Protein AF-A0A6V7JGA7-F1 (afdb_monomer)

Solvent-accessible surface area (backbone atoms only — not comparable to full-atom values): 3065 Å² total; per-residue (Å²): 102,40,92,86,77,67,49,76,51,99,44,69,69,61,43,54,62,50,51,54,70,72,40,51,64,70,52,14,65,77,42,56,48,94,88,45,100,57,57,41,83,49,84,82,77,68,124

Radius of gyration: 14.04 Å; Cα contacts (8 Å, |Δi|>4): 35; chains: 1; bounding box: 37×26×22 Å

InterPro domains:
  IPR013087 Zinc finger C2H2-type [PF00096] (31-47)
  IPR013087 Zinc finger C2H2-type [PS00028] (2-22)
  IPR013087 Zinc finger C2H2-type [PS50157] (1-22)
  IPR036236 Zinc finger C2H2 superfamily [SSF57667] (2-47)

Secondary structure (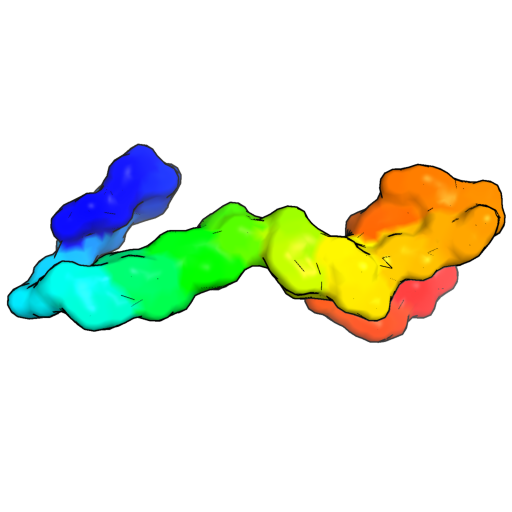DSSP, 8-state):
--TTT----SSHHHHHHHHHHH-HHHHHGGGB-SSSS-B-S-GGG--

Structure (mmCIF, N/CA/C/O backbone):
data_AF-A0A6V7JGA7-F1
#
_entry.id   AF-A0A6V7JGA7-F1
#
loop_
_atom_site.group_PDB
_atom_site.id
_atom_site.type_symbol
_atom_site.label_atom_id
_atom_site.label_alt_id
_atom_site.label_comp_id
_atom_site.label_asym_id
_atom_site.label_entity_id
_atom_site.label_seq_id
_atom_site.pdbx_PDB_ins_code
_atom_site.Cartn_x
_atom_site.Cartn_y
_atom_site.Cartn_z
_atom_site.occupancy
_atom_site.B_iso_or_equiv
_atom_site.auth_seq_id
_atom_site.auth_comp_id
_atom_site.auth_asym_id
_atom_site.auth_atom_id
_atom_site.pdbx_PDB_model_num
ATOM 1 N N . SER A 1 1 ? -12.447 -4.889 -4.079 1.00 83.38 1 SER A N 1
ATOM 2 C CA . SER A 1 1 ? -12.431 -3.801 -3.077 1.00 83.38 1 SER A CA 1
ATOM 3 C C . SER A 1 1 ? -11.116 -3.842 -2.309 1.00 83.38 1 SER A C 1
ATOM 5 O O . SER A 1 1 ? -10.607 -4.927 -2.050 1.00 83.38 1 SER A O 1
ATOM 7 N N . CYS A 1 2 ? -10.523 -2.685 -2.011 1.00 88.56 2 CYS A N 1
ATOM 8 C CA . CYS A 1 2 ? -9.300 -2.552 -1.220 1.00 88.56 2 CYS A CA 1
ATOM 9 C C . CYS A 1 2 ? -9.639 -2.585 0.268 1.00 88.56 2 CYS A C 1
ATOM 11 O O . CYS A 1 2 ? -10.530 -1.867 0.699 1.00 88.56 2 CYS A O 1
ATOM 13 N N . LYS A 1 3 ? -8.924 -3.391 1.057 1.00 84.56 3 LYS A N 1
ATO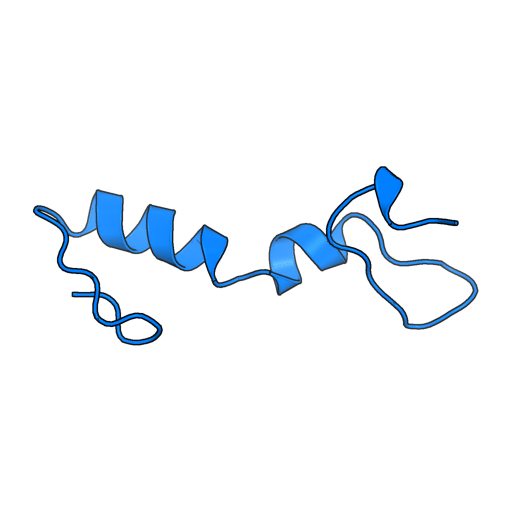M 14 C CA . LYS A 1 3 ? -9.156 -3.496 2.507 1.00 84.56 3 LYS A CA 1
ATOM 15 C C . LYS A 1 3 ? -8.540 -2.344 3.315 1.00 84.56 3 LYS A C 1
ATOM 17 O O . LYS A 1 3 ? -8.865 -2.200 4.482 1.00 84.56 3 LYS A O 1
ATOM 22 N N . VAL A 1 4 ? -7.659 -1.549 2.703 1.00 84.75 4 VAL A N 1
ATOM 23 C CA . VAL A 1 4 ? -6.916 -0.466 3.374 1.00 84.75 4 VAL A CA 1
ATOM 24 C C . VAL A 1 4 ? -7.625 0.880 3.231 1.00 84.75 4 VAL A C 1
ATOM 26 O O . VAL A 1 4 ? -7.728 1.628 4.192 1.00 84.75 4 VAL A O 1
ATOM 29 N N . CYS A 1 5 ? -8.131 1.195 2.036 1.00 87.06 5 CYS A N 1
ATOM 30 C CA . CYS A 1 5 ? -8.819 2.463 1.763 1.00 87.06 5 CYS A CA 1
ATOM 31 C C . CYS A 1 5 ? -10.254 2.291 1.245 1.00 87.06 5 CYS A C 1
ATOM 33 O O . CYS A 1 5 ? -10.847 3.250 0.756 1.00 87.06 5 CYS A O 1
ATOM 35 N N . SER A 1 6 ? -10.795 1.069 1.277 1.00 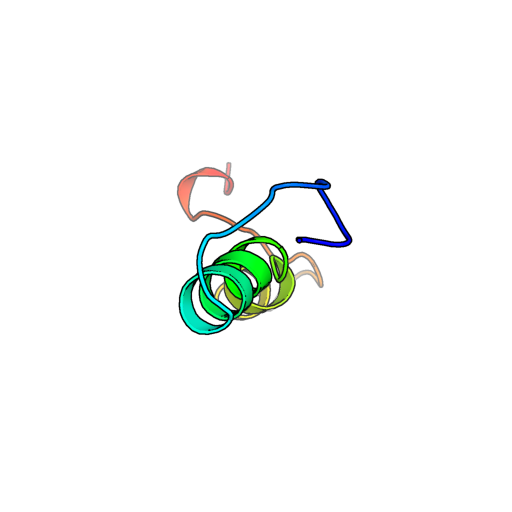88.38 6 SER A N 1
ATOM 36 C CA . SER A 1 6 ? -12.167 0.745 0.852 1.00 88.38 6 SER A CA 1
ATOM 37 C C . SER A 1 6 ? -12.514 1.111 -0.597 1.00 88.38 6 SER A C 1
ATOM 39 O O . SER A 1 6 ? -13.674 1.041 -0.994 1.00 88.38 6 SER A O 1
ATOM 41 N N . LYS A 1 7 ? -11.521 1.435 -1.440 1.00 90.62 7 LYS A N 1
ATOM 42 C CA . LYS A 1 7 ? -11.737 1.697 -2.869 1.00 90.62 7 LYS A CA 1
ATOM 43 C C . LYS A 1 7 ? -12.169 0.438 -3.612 1.00 90.62 7 LYS A C 1
ATOM 45 O O . LYS A 1 7 ? -11.561 -0.628 -3.487 1.00 90.62 7 LYS A O 1
ATOM 50 N N . THR A 1 8 ? -13.182 0.574 -4.454 1.00 92.56 8 THR A N 1
ATOM 51 C CA . THR A 1 8 ? -13.662 -0.512 -5.312 1.00 92.56 8 THR A CA 1
ATOM 52 C C . THR A 1 8 ? -13.017 -0.413 -6.688 1.00 92.56 8 THR A C 1
ATOM 54 O O . THR A 1 8 ? -12.872 0.668 -7.250 1.00 92.56 8 THR A O 1
ATOM 57 N N . PHE A 1 9 ? -12.593 -1.555 -7.223 1.00 91.75 9 PHE A N 1
ATOM 58 C CA . PHE A 1 9 ? -11.929 -1.658 -8.520 1.00 91.75 9 PHE A CA 1
ATOM 59 C C . PHE A 1 9 ? -12.702 -2.643 -9.387 1.00 91.75 9 PHE A C 1
ATOM 61 O O . PHE A 1 9 ? -13.168 -3.660 -8.880 1.00 91.75 9 PHE A O 1
ATOM 68 N N . ALA A 1 10 ? -12.789 -2.352 -10.686 1.00 93.25 10 ALA A N 1
ATOM 69 C CA . ALA A 1 10 ? -13.525 -3.167 -11.654 1.00 93.25 10 ALA A CA 1
ATOM 70 C C . ALA A 1 10 ? -12.910 -4.557 -11.897 1.00 93.25 10 ALA A C 1
ATOM 72 O O . ALA A 1 10 ? -13.581 -5.443 -12.408 1.00 93.25 10 ALA A O 1
ATOM 73 N N . ASN A 1 11 ? -11.629 -4.759 -11.565 1.00 93.88 11 ASN A N 1
ATOM 74 C CA . ASN A 1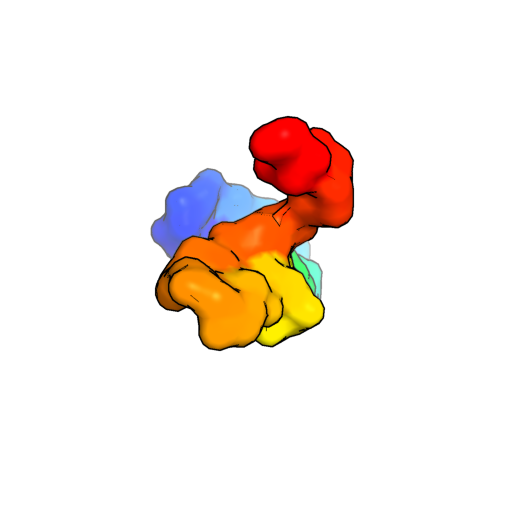 11 ? -10.961 -6.047 -11.726 1.00 93.88 11 ASN A CA 1
ATOM 75 C C . ASN A 1 11 ? -9.860 -6.270 -10.677 1.00 93.88 11 ASN A C 1
ATOM 77 O O . ASN A 1 11 ? -9.359 -5.331 -10.046 1.00 93.88 11 A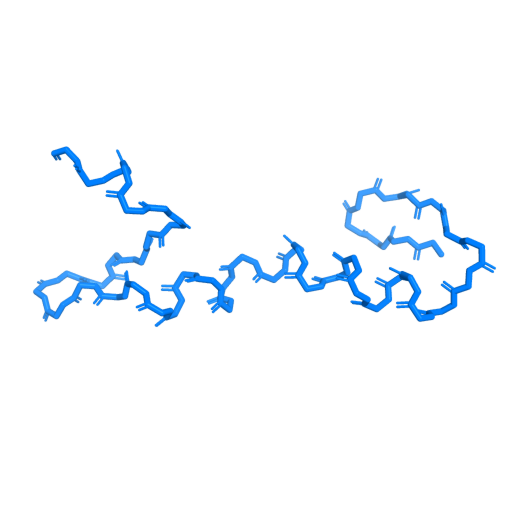SN A O 1
ATOM 81 N N . VAL A 1 12 ? -9.478 -7.540 -10.514 1.00 90.19 12 VAL A N 1
ATOM 82 C CA . VAL A 1 12 ? -8.455 -7.975 -9.549 1.00 90.19 12 VAL A CA 1
ATOM 83 C C . VAL A 1 12 ? -7.078 -7.416 -9.910 1.00 90.19 12 VAL A C 1
ATOM 85 O O . VAL A 1 12 ? -6.343 -7.002 -9.021 1.00 90.19 12 VAL A O 1
ATOM 88 N N . TYR A 1 13 ? -6.751 -7.306 -11.200 1.00 90.56 13 TYR A N 1
ATOM 89 C CA . TYR A 1 13 ? -5.474 -6.747 -11.657 1.00 90.56 13 TYR A CA 1
ATOM 90 C C . TYR A 1 13 ? -5.260 -5.293 -11.198 1.00 90.56 13 TYR A C 1
ATOM 92 O O . TYR A 1 13 ? -4.205 -4.949 -10.662 1.00 90.56 13 TYR A O 1
ATOM 100 N N . ARG A 1 14 ? -6.274 -4.427 -11.339 1.00 90.69 14 ARG A N 1
ATOM 101 C CA . ARG A 1 14 ? -6.204 -3.035 -10.865 1.00 90.69 14 ARG A CA 1
ATOM 102 C C . ARG A 1 14 ? -6.129 -2.958 -9.347 1.00 90.69 14 ARG A C 1
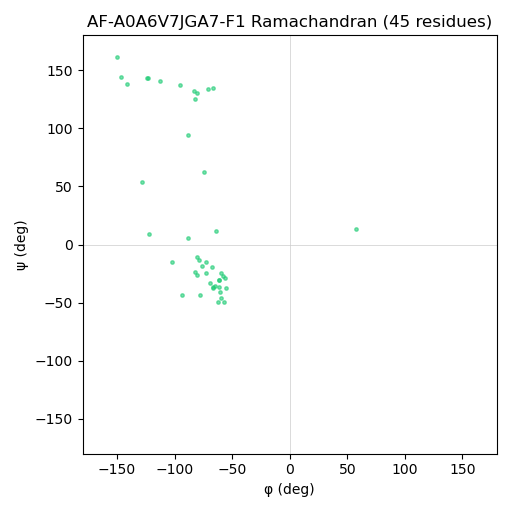ATOM 104 O O . ARG A 1 14 ? -5.403 -2.106 -8.843 1.00 90.69 14 ARG A O 1
ATOM 111 N N . LEU A 1 15 ? -6.835 -3.840 -8.637 1.00 91.25 15 LEU A N 1
ATOM 112 C CA . LEU A 1 15 ? -6.737 -3.939 -7.182 1.00 91.25 15 LEU A CA 1
ATOM 113 C C . LEU A 1 15 ? -5.313 -4.322 -6.755 1.00 91.25 15 LEU A C 1
ATOM 115 O O . LEU A 1 15 ? -4.733 -3.623 -5.938 1.00 91.25 15 LEU A O 1
ATOM 119 N N . GLN A 1 16 ? -4.726 -5.363 -7.348 1.00 87.19 16 GLN A N 1
ATOM 120 C CA . GLN A 1 16 ? -3.358 -5.811 -7.058 1.00 87.19 16 GLN A CA 1
ATOM 121 C C . GLN A 1 16 ? -2.336 -4.694 -7.284 1.00 87.19 16 GLN A C 1
ATOM 123 O O . GLN A 1 16 ? -1.563 -4.367 -6.388 1.00 87.19 16 GLN A O 1
ATOM 128 N N . ARG A 1 17 ? -2.393 -4.015 -8.436 1.00 85.88 17 ARG A N 1
ATOM 129 C CA . ARG A 1 17 ? -1.513 -2.871 -8.714 1.00 85.88 17 ARG A CA 1
ATOM 130 C C . ARG A 1 17 ? -1.718 -1.719 -7.727 1.00 85.88 17 ARG A C 1
ATOM 132 O O . ARG A 1 17 ? -0.765 -1.043 -7.360 1.00 85.88 17 ARG A O 1
ATOM 139 N N . HIS A 1 18 ? -2.953 -1.480 -7.301 1.00 87.56 18 HIS A N 1
ATOM 140 C CA . HIS A 1 18 ? -3.256 -0.483 -6.281 1.00 87.56 18 HIS A CA 1
ATOM 141 C C . HIS A 1 18 ? -2.695 -0.864 -4.902 1.00 87.56 18 HIS A C 1
ATOM 143 O O . HIS A 1 18 ? -2.203 0.018 -4.204 1.00 87.56 18 HIS A O 1
ATOM 149 N N . MET A 1 19 ? -2.694 -2.148 -4.526 1.00 83.62 19 MET A N 1
ATOM 150 C CA . MET A 1 19 ? -2.108 -2.604 -3.259 1.00 83.62 19 MET A CA 1
ATOM 151 C C . MET A 1 19 ? -0.600 -2.318 -3.177 1.00 83.62 19 MET A C 1
ATOM 153 O O . MET A 1 19 ? -0.117 -1.995 -2.100 1.00 83.62 19 MET A O 1
ATOM 157 N N . ILE A 1 20 ? 0.124 -2.304 -4.304 1.00 79.69 20 ILE A N 1
ATOM 158 C CA . ILE A 1 20 ? 1.547 -1.899 -4.358 1.00 79.69 20 ILE A CA 1
ATOM 159 C C . ILE A 1 20 ? 1.735 -0.438 -3.912 1.00 79.69 20 ILE A C 1
ATOM 161 O O . ILE A 1 20 ? 2.755 -0.091 -3.332 1.00 79.69 20 ILE A O 1
ATOM 165 N N . SER A 1 21 ? 0.742 0.431 -4.140 1.00 77.81 21 SER A N 1
ATOM 166 C CA . SER A 1 21 ? 0.779 1.816 -3.649 1.00 77.81 21 SER A CA 1
ATOM 167 C C . SER A 1 21 ? 0.569 1.923 -2.137 1.00 77.81 21 SER A C 1
ATOM 169 O O . SER A 1 21 ? 0.958 2.937 -1.560 1.00 77.81 21 SER A O 1
ATOM 171 N N . HIS A 1 22 ? -0.089 0.938 -1.521 1.00 80.25 22 HIS A N 1
ATOM 172 C CA . HIS A 1 22 ? -0.196 0.825 -0.065 1.00 80.25 22 HIS A CA 1
ATOM 173 C C . HIS A 1 22 ? 1.045 0.176 0.547 1.00 80.25 22 HIS A C 1
ATOM 175 O O . HIS A 1 22 ? 1.360 0.432 1.705 1.00 80.25 22 HIS A O 1
ATOM 181 N N . ASP A 1 23 ? 1.777 -0.609 -0.241 1.00 72.12 23 ASP A N 1
ATOM 182 C CA . ASP A 1 23 ? 3.097 -1.123 0.101 1.00 72.12 23 ASP A CA 1
ATOM 183 C C . ASP A 1 23 ? 4.149 -0.002 -0.010 1.00 72.12 23 ASP A C 1
ATOM 185 O O . ASP A 1 23 ? 5.082 -0.028 -0.815 1.00 72.12 23 ASP A O 1
ATOM 189 N N . GLU A 1 24 ? 3.993 1.039 0.815 1.00 62.16 24 GLU A N 1
ATOM 190 C CA . GLU A 1 24 ? 4.973 2.120 0.944 1.00 62.16 24 GLU A CA 1
ATOM 191 C C . GLU A 1 24 ? 6.349 1.542 1.308 1.00 62.16 24 GLU A C 1
ATOM 193 O O . GLU A 1 24 ? 7.364 2.052 0.849 1.00 62.16 24 GLU A O 1
ATOM 198 N N . SER A 1 25 ? 6.397 0.401 2.007 1.00 59.4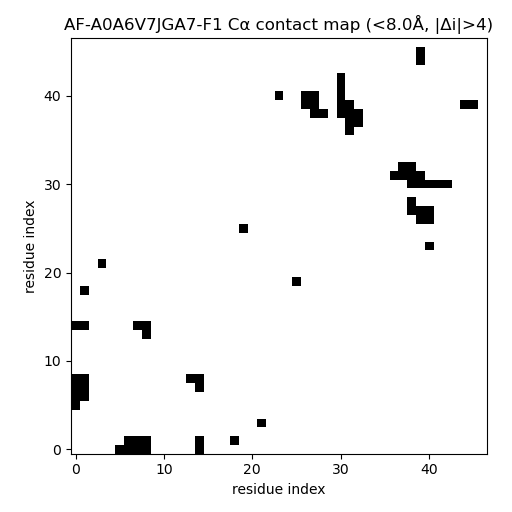7 25 SER A N 1
ATOM 199 C CA . SER A 1 25 ? 7.621 -0.343 2.334 1.00 59.47 25 SER A CA 1
ATOM 200 C C . SER A 1 25 ? 8.467 -0.721 1.109 1.00 59.47 25 SER A C 1
ATOM 202 O O . SER A 1 25 ? 9.694 -0.627 1.166 1.00 59.47 25 SER A O 1
ATOM 204 N N . ALA A 1 26 ? 7.857 -1.083 -0.024 1.00 57.03 26 ALA A N 1
ATOM 205 C CA . ALA A 1 26 ? 8.583 -1.413 -1.253 1.00 57.03 26 ALA A CA 1
ATOM 206 C C . ALA A 1 26 ? 9.269 -0.191 -1.897 1.00 57.03 26 ALA A C 1
ATOM 208 O O . ALA A 1 26 ? 10.358 -0.316 -2.463 1.00 57.03 26 ALA A O 1
ATOM 209 N N . VAL A 1 27 ? 8.664 0.996 -1.782 1.00 52.88 27 VAL A N 1
ATOM 210 C CA . VAL A 1 27 ? 9.245 2.268 -2.252 1.00 52.88 27 VAL A CA 1
ATOM 211 C C . VAL A 1 27 ? 10.307 2.764 -1.269 1.00 52.88 27 VAL A C 1
ATOM 213 O O . VAL A 1 27 ? 11.403 3.144 -1.680 1.00 52.88 27 VAL A O 1
ATOM 216 N N . LEU A 1 28 ? 10.016 2.675 0.031 1.00 55.94 28 LEU A N 1
ATOM 217 C CA . LEU A 1 28 ? 10.916 3.016 1.132 1.00 55.94 28 LEU A CA 1
ATOM 218 C C . LEU A 1 28 ? 12.192 2.151 1.118 1.00 55.94 28 LEU A C 1
ATOM 220 O O . LEU A 1 28 ? 13.290 2.677 1.299 1.00 55.94 28 LEU A O 1
ATOM 224 N N . ARG A 1 29 ? 12.090 0.844 0.827 1.00 55.34 29 ARG A N 1
ATOM 225 C CA . ARG A 1 29 ? 13.245 -0.074 0.737 1.00 55.34 29 ARG A CA 1
ATOM 226 C C . ARG A 1 29 ? 14.291 0.349 -0.290 1.00 55.34 29 ARG A C 1
ATOM 228 O O . ARG A 1 29 ? 15.453 -0.003 -0.114 1.00 55.34 29 ARG A O 1
ATOM 235 N N . LYS A 1 30 ? 13.914 1.089 -1.339 1.00 55.34 30 LYS A N 1
ATOM 236 C CA . LYS A 1 30 ? 14.872 1.575 -2.346 1.00 55.34 30 LYS A CA 1
ATOM 237 C C . LYS A 1 30 ? 15.714 2.761 -1.865 1.00 55.34 30 LYS A C 1
ATOM 239 O O . LYS A 1 30 ? 16.770 3.001 -2.437 1.00 55.34 30 LYS A O 1
ATOM 244 N N . PHE A 1 31 ? 15.292 3.469 -0.817 1.00 57.03 31 PHE A N 1
ATOM 245 C CA . PHE A 1 31 ? 15.975 4.654 -0.285 1.00 57.03 31 PHE A CA 1
ATOM 246 C C . PHE A 1 31 ? 16.213 4.521 1.224 1.00 57.03 31 PHE A C 1
ATOM 248 O O . PHE A 1 31 ? 15.803 5.371 2.019 1.00 57.03 31 PHE A O 1
ATOM 255 N N . LYS A 1 32 ? 16.854 3.420 1.628 1.00 57.44 32 LYS A N 1
ATOM 256 C CA . LYS A 1 32 ? 17.289 3.212 3.011 1.00 57.44 32 LYS A CA 1
ATOM 257 C C . LYS A 1 32 ? 18.617 3.940 3.231 1.00 57.44 32 LYS A C 1
ATOM 259 O O . LYS A 1 32 ? 19.563 3.729 2.475 1.00 57.44 32 LYS A O 1
ATOM 264 N N . CYS A 1 33 ? 18.687 4.809 4.237 1.00 59.75 33 CYS A N 1
ATOM 265 C CA . CYS A 1 33 ? 19.945 5.457 4.606 1.00 59.75 33 CYS A CA 1
ATOM 266 C C . CYS A 1 33 ? 20.890 4.419 5.254 1.00 59.75 33 CYS A C 1
ATOM 268 O O . CYS A 1 33 ? 20.443 3.673 6.124 1.00 59.75 33 CYS A O 1
ATOM 270 N N . PRO A 1 34 ? 22.181 4.343 4.879 1.00 62.59 34 PRO A N 1
ATOM 271 C CA . PRO A 1 34 ? 23.133 3.426 5.515 1.00 62.59 34 PRO A CA 1
ATOM 272 C C . PRO A 1 34 ? 23.549 3.855 6.933 1.00 62.59 34 PRO A C 1
ATOM 274 O O . PRO A 1 34 ? 24.082 3.040 7.675 1.00 62.59 34 PRO A O 1
ATOM 277 N N . HIS A 1 35 ? 23.288 5.107 7.325 1.00 62.91 35 HIS A N 1
ATOM 278 C CA . HIS A 1 35 ? 23.661 5.644 8.640 1.00 62.91 35 HIS A CA 1
ATOM 279 C C . HIS A 1 35 ? 22.498 5.730 9.638 1.00 62.91 35 HIS A C 1
ATOM 281 O O . HIS A 1 35 ? 22.733 5.865 10.834 1.00 62.91 35 HIS A O 1
ATOM 287 N N . CYS A 1 36 ? 21.249 5.622 9.174 1.00 58.06 36 CYS A N 1
ATOM 288 C CA . CYS A 1 36 ? 20.062 5.642 10.027 1.00 58.06 36 CYS A CA 1
ATOM 289 C C . CYS A 1 36 ? 19.041 4.637 9.486 1.00 58.06 36 CYS A C 1
ATOM 291 O O . CYS A 1 36 ? 18.768 4.642 8.291 1.00 58.06 36 CYS A O 1
ATOM 293 N N . GLU A 1 37 ? 18.365 3.864 10.339 1.00 58.78 37 GLU A N 1
ATOM 294 C CA . GLU A 1 37 ? 17.295 2.921 9.944 1.00 58.78 37 GLU A CA 1
ATOM 295 C C . GLU A 1 37 ? 16.033 3.582 9.338 1.00 58.78 37 GLU A C 1
ATOM 297 O O . GLU A 1 37 ? 15.005 2.935 9.142 1.00 58.78 37 GLU A O 1
ATOM 302 N N . LYS A 1 38 ? 16.097 4.873 8.998 1.00 53.97 38 LYS A N 1
ATOM 303 C CA . LYS A 1 38 ? 15.020 5.612 8.347 1.00 53.97 38 LYS A CA 1
ATOM 304 C C . LYS A 1 38 ? 15.022 5.333 6.844 1.00 53.97 38 LYS A C 1
ATOM 306 O O . LYS A 1 38 ? 16.044 5.440 6.164 1.00 53.97 38 LYS A O 1
ATOM 311 N N . ALA A 1 39 ? 13.847 5.000 6.332 1.00 59.62 39 ALA A N 1
ATOM 312 C CA . ALA A 1 39 ? 13.586 4.822 4.915 1.00 59.62 39 ALA A CA 1
ATOM 313 C C . ALA 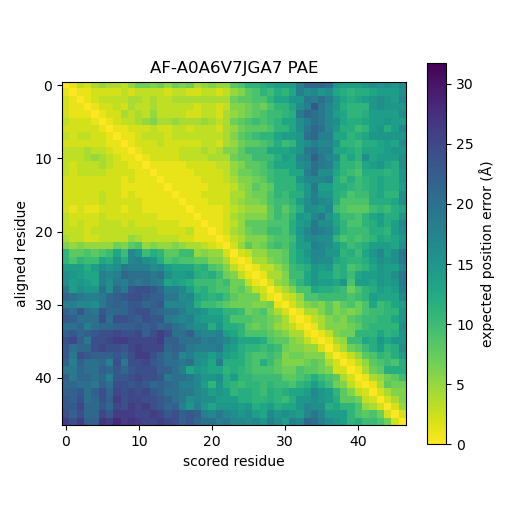A 1 39 ? 12.645 5.940 4.443 1.00 59.62 39 ALA A C 1
ATOM 315 O O . ALA A 1 39 ? 11.734 6.320 5.182 1.00 59.62 39 ALA A O 1
ATOM 316 N N . PHE A 1 40 ? 12.862 6.483 3.240 1.00 57.44 40 PHE A N 1
ATOM 317 C CA . PHE A 1 40 ? 12.127 7.654 2.735 1.00 57.44 40 PHE A CA 1
ATOM 318 C C . PHE A 1 40 ? 11.423 7.375 1.404 1.00 57.44 40 PHE A C 1
ATOM 320 O O . PHE A 1 40 ? 11.926 6.646 0.555 1.00 57.44 40 PHE A O 1
ATOM 327 N N . LYS A 1 41 ? 10.223 7.948 1.228 1.00 54.53 41 LYS A N 1
ATOM 328 C CA . LYS A 1 41 ? 9.326 7.664 0.089 1.00 54.53 41 LYS A CA 1
ATOM 329 C C . LYS A 1 41 ? 9.720 8.427 -1.175 1.00 54.53 41 LYS A C 1
ATOM 331 O O . LYS A 1 41 ? 9.434 7.983 -2.281 1.00 54.53 41 LYS A O 1
ATOM 336 N N . PHE A 1 42 ? 10.389 9.568 -1.013 1.00 52.34 42 PHE A N 1
ATOM 337 C CA . PHE A 1 42 ? 10.809 10.429 -2.110 1.00 52.34 42 PHE A CA 1
ATOM 338 C C . PHE A 1 42 ? 12.132 11.123 -1.798 1.00 52.34 42 PHE A C 1
ATOM 340 O O . PHE A 1 42 ? 12.365 11.562 -0.673 1.00 52.34 42 PHE A O 1
ATOM 347 N N . LYS A 1 43 ? 12.959 11.298 -2.835 1.00 51.47 43 LYS A N 1
ATOM 348 C CA . LYS A 1 43 ? 14.268 11.967 -2.762 1.00 51.47 43 LYS A CA 1
ATOM 349 C C . LYS A 1 43 ? 14.183 13.425 -2.269 1.00 51.47 43 LYS A C 1
ATOM 351 O O . LYS A 1 43 ? 15.148 13.918 -1.709 1.00 51.47 43 LYS A O 1
ATOM 356 N N . HIS A 1 44 ? 13.035 14.093 -2.442 1.00 54.84 44 HIS A N 1
ATOM 357 C CA . HIS A 1 44 ? 12.811 15.481 -2.002 1.00 54.84 44 HIS A CA 1
ATOM 358 C C . HIS A 1 44 ? 12.484 15.624 -0.506 1.00 54.84 44 HIS A C 1
ATOM 360 O O . HIS A 1 44 ? 12.432 16.740 -0.004 1.00 54.84 44 HIS A O 1
ATOM 366 N N . HIS A 1 45 ? 12.224 14.518 0.202 1.00 53.25 45 HIS A N 1
ATOM 367 C CA . HIS A 1 45 ? 11.970 14.525 1.649 1.00 53.25 45 HIS A CA 1
ATOM 368 C C . HIS A 1 45 ? 13.269 14.401 2.468 1.00 5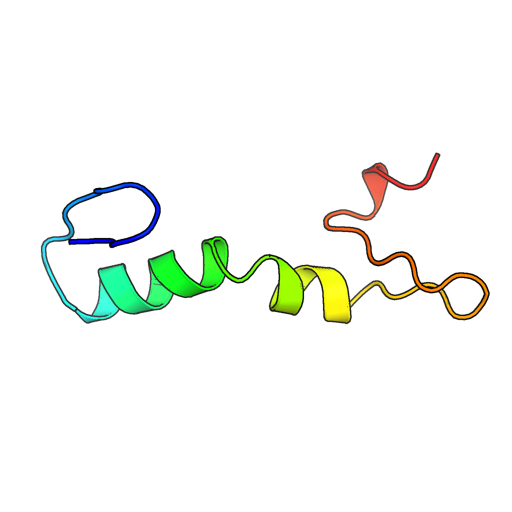3.25 45 HIS A C 1
ATOM 370 O O . HIS A 1 45 ? 13.227 14.279 3.690 1.00 53.25 45 HIS A O 1
ATOM 376 N N . LEU A 1 46 ? 14.418 14.417 1.784 1.00 49.47 46 LEU A N 1
ATOM 377 C CA . LEU A 1 46 ? 15.738 14.595 2.368 1.00 49.47 46 LEU A CA 1
ATOM 378 C C . LEU A 1 46 ? 15.999 16.110 2.424 1.00 49.47 46 LEU A C 1
ATOM 380 O O . LEU A 1 46 ? 16.394 16.700 1.419 1.00 49.47 46 LEU A O 1
ATOM 384 N N . LYS A 1 47 ? 15.697 16.747 3.555 1.00 44.72 47 LYS A N 1
ATOM 385 C CA . LYS A 1 47 ? 16.170 18.102 3.852 1.00 44.72 47 LYS A CA 1
ATOM 386 C C . LYS A 1 47 ? 17.175 18.032 4.987 1.00 44.72 47 LYS A C 1
ATOM 388 O O . LYS A 1 47 ? 16.926 17.224 5.911 1.00 44.72 47 LYS A O 1
#

pLDDT: mean 71.1, std 16.05, range [44.72, 93.88]

Sequence (47 aa):
SCKVCSKTFANVYRLQRHMISHDESAVLRKFKCPHCEKAFKFKHHLK

Foldseek 3Di:
DAPPPPDDDPDPVVNVVVVVVVCLVVQQVVAQDPVDRGGDNDPVVPD

Nearest PDB structures (foldseek):
  8ssr-assembly2_D  TM=5.020E-01  e=1.461E-01  Homo sapiens
  5keb-assembly1_A  TM=4.639E-01  e=1.244E-01  Mus musculus
  2wbs-assembly1_A  TM=4.582E-01  e=3.835E-01  Mus musculus
  2gqj-assembly1_A  TM=3.967E-01  e=1.007E+00  Homo sapiens

Mean predicted aligned error: 10.65 Å

Organism: NCBI:txid1563983